Protein AF-A0A3B1AWD9-F1 (afdb_monomer_lite)

Foldseek 3Di:
DPAQEQEDEFQDQVVVSCVRSVHDCVVQWDDDPVQKIKGKDFPALQRFHKYWYDDPLQIDIDPQWGMKIFMDGNVCSSSHGHDMDIDGDLDSDPPDDPVSSVVSVVVVVVSNVVSPHDDDDDPVRQPDDDPVSVVPD

Structure (mmCIF, N/CA/C/O backbone):
data_AF-A0A3B1AWD9-F1
#
_entry.id   AF-A0A3B1AWD9-F1
#
loop_
_atom_site.group_PDB
_atom_site.id
_atom_site.type_symbol
_atom_site.la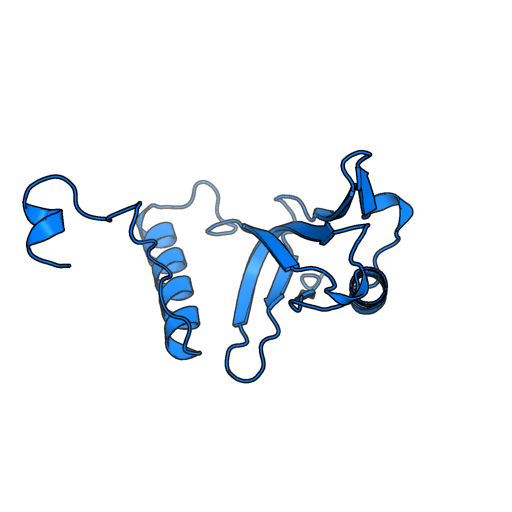bel_atom_id
_atom_site.label_alt_id
_atom_site.label_comp_id
_atom_site.label_asym_id
_atom_site.label_entity_id
_atom_site.label_seq_id
_atom_site.pdbx_PDB_ins_code
_atom_site.Cartn_x
_atom_site.Cartn_y
_atom_site.Cartn_z
_atom_site.occupancy
_atom_site.B_iso_or_equiv
_atom_site.auth_seq_id
_atom_site.auth_comp_id
_atom_site.auth_asym_id
_atom_site.auth_atom_id
_atom_site.pdbx_PDB_model_num
ATOM 1 N N . MET A 1 1 ? -10.277 20.226 0.167 1.00 36.41 1 MET A N 1
ATOM 2 C CA . MET A 1 1 ? -10.289 19.344 -1.021 1.00 36.41 1 MET A CA 1
ATOM 3 C C . MET A 1 1 ? -10.617 17.941 -0.540 1.00 36.41 1 MET A C 1
ATOM 5 O O . MET A 1 1 ? -10.106 17.594 0.521 1.00 36.41 1 MET A O 1
ATOM 9 N N . PRO A 1 2 ? -11.487 17.174 -1.220 1.00 44.41 2 PRO A N 1
ATOM 10 C CA . PRO A 1 2 ? -11.703 15.779 -0.848 1.00 44.41 2 PRO A CA 1
ATOM 11 C C . PRO A 1 2 ? -10.364 15.022 -0.926 1.00 44.41 2 PRO A C 1
ATOM 13 O O . PRO A 1 2 ? -9.549 15.349 -1.796 1.00 44.41 2 PRO A O 1
ATOM 16 N N . PRO A 1 3 ? -10.096 14.073 -0.014 1.00 57.62 3 PRO A N 1
ATOM 17 C CA . PRO A 1 3 ? -8.867 13.292 -0.054 1.00 57.62 3 PRO A CA 1
ATOM 18 C C . PRO A 1 3 ? -8.779 12.560 -1.396 1.00 57.62 3 PRO A C 1
ATOM 20 O O . PRO A 1 3 ? -9.743 11.931 -1.833 1.00 57.62 3 PRO A O 1
ATOM 23 N N . SER A 1 4 ? -7.635 12.664 -2.072 1.00 82.31 4 SER A N 1
ATOM 24 C CA . SER A 1 4 ? -7.384 11.899 -3.290 1.00 82.31 4 SER A CA 1
ATOM 25 C C . SER A 1 4 ? -7.322 10.416 -2.932 1.00 82.31 4 SER A C 1
ATOM 27 O O . SER A 1 4 ? -6.482 9.991 -2.135 1.00 82.31 4 SER A O 1
ATOM 29 N N . ILE A 1 5 ? -8.257 9.647 -3.492 1.00 92.81 5 ILE A N 1
ATOM 30 C CA . ILE A 1 5 ? -8.287 8.194 -3.357 1.00 92.81 5 ILE A CA 1
ATOM 31 C C . ILE A 1 5 ? -7.346 7.618 -4.409 1.00 92.81 5 ILE A C 1
ATOM 33 O O . ILE A 1 5 ? -7.571 7.791 -5.606 1.00 92.81 5 ILE A O 1
ATOM 37 N N . MET A 1 6 ? -6.311 6.920 -3.956 1.00 95.06 6 MET A N 1
ATOM 38 C CA . MET A 1 6 ? -5.435 6.127 -4.808 1.00 95.06 6 MET A CA 1
ATOM 39 C C . MET A 1 6 ? -5.885 4.673 -4.787 1.00 95.06 6 MET A C 1
ATOM 41 O O . MET A 1 6 ? -6.049 4.085 -3.722 1.00 95.06 6 MET A O 1
ATOM 45 N N . LYS A 1 7 ? -6.076 4.080 -5.961 1.00 96.81 7 LYS A N 1
ATOM 46 C CA . LYS A 1 7 ? -6.446 2.674 -6.108 1.00 96.81 7 LYS A CA 1
ATOM 47 C C . LYS A 1 7 ? -5.201 1.853 -6.396 1.00 96.81 7 LYS A C 1
ATOM 49 O O . LYS A 1 7 ? -4.458 2.174 -7.322 1.00 96.81 7 LYS A O 1
ATOM 54 N N . ILE A 1 8 ? -4.997 0.785 -5.634 1.00 97.06 8 ILE A N 1
ATOM 55 C CA . ILE A 1 8 ? -3.884 -0.146 -5.837 1.00 97.06 8 ILE A CA 1
ATOM 56 C C . ILE A 1 8 ? -4.386 -1.560 -6.071 1.00 97.06 8 ILE A C 1
ATOM 58 O O . ILE A 1 8 ? -5.468 -1.926 -5.618 1.00 97.06 8 ILE A O 1
ATOM 62 N N . LYS A 1 9 ? -3.617 -2.339 -6.827 1.00 96.94 9 LYS A N 1
ATOM 63 C CA . LYS A 1 9 ? -3.921 -3.728 -7.159 1.00 96.94 9 LYS A CA 1
ATOM 64 C C . LYS A 1 9 ? -2.617 -4.476 -7.403 1.00 96.94 9 LYS A C 1
ATOM 66 O O . LYS A 1 9 ? -1.798 -4.025 -8.196 1.00 96.94 9 LYS A O 1
ATOM 71 N N . LEU A 1 10 ? -2.430 -5.602 -6.721 1.00 95.88 10 LEU A N 1
ATOM 72 C CA . LEU A 1 10 ? -1.279 -6.470 -6.969 1.00 95.88 10 LEU A CA 1
ATOM 73 C C . LEU A 1 10 ? -1.373 -7.089 -8.366 1.00 95.88 10 LEU A C 1
ATOM 75 O O . LEU A 1 10 ? -2.461 -7.445 -8.822 1.00 95.88 10 LEU A O 1
ATOM 79 N N . GLY A 1 11 ? -0.231 -7.208 -9.033 1.00 96.62 11 GLY A N 1
ATOM 80 C CA . GLY A 1 11 ? -0.135 -7.727 -10.395 1.00 96.62 11 GLY A CA 1
ATOM 81 C C . GLY A 1 11 ? -0.562 -6.744 -11.487 1.00 96.62 11 GLY A C 1
ATOM 82 O O . GLY A 1 11 ? -0.549 -7.093 -12.664 1.00 96.62 11 GLY A O 1
ATOM 83 N N . GLU A 1 12 ? -0.949 -5.515 -11.134 1.00 96.62 12 GLU A N 1
ATOM 84 C CA . GLU A 1 12 ? -1.195 -4.462 -12.120 1.00 96.62 12 GLU A CA 1
ATOM 85 C C . GLU A 1 12 ? 0.146 -3.991 -12.713 1.00 96.62 12 GLU A C 1
ATOM 87 O O . GLU A 1 12 ? 1.054 -3.657 -11.945 1.00 96.62 12 GLU A O 1
ATOM 92 N N . PRO A 1 13 ? 0.297 -3.927 -14.051 1.00 96.12 13 PRO A N 1
ATOM 93 C CA . PRO A 1 13 ? 1.476 -3.333 -14.671 1.00 96.12 13 PRO A CA 1
ATOM 94 C C . PRO A 1 13 ? 1.663 -1.890 -14.209 1.00 96.12 13 PRO A C 1
ATOM 96 O O . PRO A 1 13 ? 0.705 -1.110 -14.195 1.00 96.12 13 PRO A O 1
ATOM 99 N N . GLY A 1 14 ? 2.892 -1.485 -13.896 1.00 94.62 14 GLY A N 1
ATOM 100 C CA . GLY A 1 14 ? 3.126 -0.166 -13.317 1.00 94.62 14 GLY A CA 1
ATOM 101 C C . GLY A 1 14 ? 2.683 1.009 -14.204 1.00 94.62 14 GLY A C 1
ATOM 102 O O . GLY A 1 14 ? 2.258 2.052 -13.710 1.00 94.62 14 GLY A O 1
ATOM 103 N N . THR A 1 15 ? 2.679 0.839 -15.528 1.00 93.56 15 THR A N 1
ATOM 104 C CA . THR A 1 15 ? 2.120 1.828 -16.470 1.00 93.56 15 THR A CA 1
ATOM 105 C C . THR A 1 15 ? 0.608 2.011 -16.316 1.00 93.56 15 THR A C 1
ATOM 107 O O . THR A 1 15 ? 0.123 3.142 -16.378 1.00 93.56 15 THR A O 1
ATOM 110 N N . GLN A 1 16 ? -0.135 0.927 -16.068 1.00 95.88 16 GLN A N 1
ATOM 111 C CA . GLN A 1 16 ? -1.575 0.977 -15.801 1.00 95.88 16 GLN A CA 1
ATOM 112 C C . GLN A 1 16 ? -1.853 1.592 -14.429 1.00 95.88 16 GLN A C 1
ATOM 114 O O . GLN A 1 16 ? -2.735 2.443 -14.321 1.00 95.88 16 GLN A O 1
ATOM 119 N N . PHE A 1 17 ? -1.042 1.257 -13.420 1.00 96.19 17 PHE A N 1
ATOM 120 C CA . PHE A 1 17 ? -1.114 1.874 -12.095 1.00 96.19 17 PHE A CA 1
ATOM 121 C C . PHE A 1 17 ? -0.994 3.406 -12.166 1.00 96.19 17 PHE A C 1
ATOM 123 O O . PHE A 1 17 ? -1.821 4.119 -11.587 1.00 96.19 17 PHE A O 1
ATOM 130 N N . LEU A 1 18 ? -0.009 3.924 -12.914 1.00 94.75 18 LEU A N 1
ATOM 131 C CA . LEU A 1 18 ? 0.164 5.367 -13.119 1.00 94.75 18 LEU A CA 1
ATOM 132 C C . LEU A 1 18 ? -1.048 5.989 -13.818 1.00 94.75 18 LEU A C 1
ATOM 134 O O . LEU A 1 18 ? -1.566 7.009 -13.366 1.00 94.75 18 LEU A O 1
ATOM 138 N N . GLN A 1 19 ? -1.524 5.361 -14.897 1.00 94.44 19 GLN A N 1
ATOM 139 C CA . GLN A 1 19 ? -2.671 5.846 -15.662 1.00 94.44 19 GLN A CA 1
ATOM 140 C C . GLN A 1 19 ? -3.938 5.907 -14.801 1.00 94.44 19 GLN A C 1
ATOM 142 O O . GLN A 1 19 ? -4.634 6.923 -14.800 1.00 94.44 19 GLN A O 1
ATOM 147 N N . ARG A 1 20 ? -4.220 4.838 -14.050 1.00 93.88 20 ARG A N 1
ATOM 148 C CA . ARG A 1 20 ? -5.403 4.704 -13.192 1.00 93.88 20 ARG A CA 1
ATOM 149 C C . ARG A 1 20 ? -5.443 5.750 -12.084 1.00 93.88 20 ARG A C 1
ATOM 151 O O . ARG A 1 20 ? -6.525 6.193 -11.710 1.00 93.88 20 ARG A O 1
ATOM 158 N N . ASN A 1 21 ? -4.277 6.139 -11.576 1.00 94.50 21 ASN A N 1
ATOM 159 C CA . ASN A 1 21 ? -4.144 7.102 -10.487 1.00 94.50 21 ASN A CA 1
ATOM 160 C C . ASN A 1 21 ? -3.753 8.509 -10.955 1.00 94.50 21 ASN A C 1
ATOM 162 O O . ASN A 1 21 ? -3.488 9.372 -10.121 1.00 94.50 21 ASN A O 1
ATOM 166 N N . HIS A 1 22 ? -3.742 8.751 -12.271 1.00 92.88 22 HIS A N 1
ATOM 167 C CA . HIS A 1 22 ? -3.383 10.035 -12.878 1.00 92.88 22 HIS A CA 1
ATOM 168 C C . HIS A 1 22 ? -2.012 10.568 -12.418 1.00 92.88 22 HIS A C 1
ATOM 170 O O . HIS A 1 22 ? -1.839 11.767 -12.200 1.00 92.88 22 HIS A O 1
ATOM 176 N N . LEU A 1 23 ? -1.036 9.669 -12.266 1.00 91.31 23 LEU A N 1
ATOM 177 C CA . LEU A 1 23 ? 0.326 9.992 -11.848 1.00 91.31 23 LEU A CA 1
ATOM 178 C C . LEU A 1 23 ? 1.244 10.148 -13.065 1.00 91.31 23 LEU A C 1
ATOM 180 O O . LEU A 1 23 ? 1.223 9.327 -13.982 1.00 91.31 23 LEU A O 1
ATOM 184 N N . ASP A 1 24 ? 2.099 11.173 -13.056 1.00 89.62 24 ASP A N 1
ATOM 185 C CA . ASP A 1 24 ? 3.160 11.309 -14.058 1.00 89.62 24 ASP A CA 1
ATOM 186 C C . ASP A 1 24 ? 4.371 10.448 -13.682 1.00 89.62 24 ASP A C 1
ATOM 188 O O . ASP A 1 24 ? 4.904 10.530 -12.573 1.00 89.62 24 ASP A O 1
ATOM 192 N N . SER A 1 25 ? 4.847 9.673 -14.650 1.00 86.06 25 SER A N 1
ATOM 193 C CA . SER A 1 25 ? 6.072 8.884 -14.571 1.00 86.06 25 SER A CA 1
ATOM 194 C C . SER A 1 25 ? 7.309 9.671 -14.114 1.00 86.06 25 SER A C 1
ATOM 196 O O . SER A 1 25 ? 8.125 9.123 -13.383 1.00 86.06 25 SER A O 1
ATOM 198 N N . ARG A 1 26 ? 7.463 10.950 -14.494 1.00 85.56 26 ARG A N 1
ATOM 199 C CA . ARG A 1 26 ? 8.687 11.725 -14.198 1.00 85.56 26 ARG A CA 1
ATOM 200 C C . ARG A 1 26 ? 8.904 12.003 -12.712 1.00 85.56 26 ARG A C 1
ATOM 202 O O . ARG A 1 26 ? 10.042 12.191 -12.301 1.00 85.56 26 ARG A O 1
ATOM 209 N N . GLY A 1 27 ? 7.823 12.081 -11.939 1.00 84.31 27 GLY A N 1
ATOM 210 C CA . GLY A 1 27 ? 7.867 12.406 -10.510 1.00 84.31 27 GLY A CA 1
ATOM 211 C C . GLY A 1 27 ? 7.536 11.238 -9.586 1.00 84.31 27 GLY A C 1
ATOM 212 O O . GLY A 1 27 ? 7.720 11.363 -8.381 1.00 84.31 27 GLY A O 1
ATOM 213 N N . ASN A 1 28 ? 7.035 10.133 -10.139 1.00 89.44 28 ASN A N 1
ATOM 214 C CA . ASN A 1 28 ? 6.477 9.022 -9.366 1.00 89.44 28 ASN A CA 1
ATOM 215 C C . ASN A 1 28 ? 7.114 7.675 -9.723 1.00 89.44 28 ASN A C 1
ATOM 217 O O . ASN A 1 28 ? 6.666 6.653 -9.218 1.00 89.44 28 ASN A O 1
ATOM 221 N N . VAL A 1 29 ? 8.118 7.647 -10.607 1.00 93.50 29 VAL A N 1
ATOM 222 C CA . VAL A 1 29 ? 8.844 6.421 -10.953 1.00 93.50 29 VAL A CA 1
ATOM 223 C C . VAL A 1 29 ? 10.328 6.610 -10.709 1.00 93.50 29 VAL A C 1
ATOM 225 O O . VAL A 1 29 ? 10.963 7.457 -11.335 1.00 93.50 29 VAL A O 1
ATOM 228 N N . ASP A 1 30 ? 10.878 5.764 -9.853 1.00 93.56 30 ASP A N 1
ATOM 229 C CA . ASP A 1 30 ? 12.311 5.614 -9.661 1.00 93.56 30 ASP A CA 1
ATOM 230 C C . ASP A 1 30 ? 12.758 4.265 -10.238 1.00 93.56 30 ASP A C 1
ATOM 232 O O . ASP A 1 30 ? 12.261 3.208 -9.851 1.00 93.56 30 ASP A O 1
ATOM 236 N N . ARG A 1 31 ? 13.666 4.302 -11.216 1.00 92.50 31 ARG A N 1
ATOM 237 C CA . ARG A 1 31 ? 14.194 3.105 -11.879 1.00 92.50 31 ARG A CA 1
ATOM 238 C C . ARG A 1 31 ? 15.593 2.837 -11.361 1.00 92.50 31 ARG A C 1
ATOM 240 O O . ARG A 1 31 ? 16.524 3.579 -11.673 1.00 92.50 31 ARG A O 1
ATOM 247 N N . GLN A 1 32 ? 15.744 1.754 -10.614 1.00 90.31 32 GLN A N 1
ATOM 248 C CA . GLN A 1 32 ? 17.019 1.387 -10.025 1.00 90.31 32 GLN A CA 1
ATOM 249 C C . GLN A 1 32 ? 17.838 0.486 -10.960 1.00 90.31 32 GLN A C 1
ATOM 251 O O . GLN A 1 32 ? 17.292 -0.456 -11.539 1.00 90.31 32 GLN A O 1
ATOM 256 N N . PRO A 1 33 ? 19.169 0.684 -11.046 1.00 84.62 33 PRO A N 1
ATOM 257 C CA . PRO A 1 33 ? 20.062 -0.175 -11.830 1.00 84.62 33 PRO A CA 1
ATOM 258 C C . PRO A 1 33 ? 20.026 -1.661 -11.440 1.00 84.62 33 PRO A C 1
ATOM 260 O O . PRO A 1 33 ? 20.414 -2.508 -12.234 1.00 84.62 33 PRO A O 1
ATOM 263 N N . ALA A 1 34 ? 19.548 -1.982 -10.235 1.00 87.69 34 ALA A N 1
ATOM 264 C CA . ALA A 1 34 ? 19.405 -3.346 -9.726 1.00 87.69 34 ALA A CA 1
ATOM 265 C C . ALA A 1 34 ? 18.192 -4.116 -10.298 1.00 87.69 34 ALA A C 1
ATOM 267 O O . ALA A 1 34 ? 17.827 -5.155 -9.755 1.00 87.69 34 ALA A O 1
ATOM 268 N N . GLY A 1 35 ? 17.545 -3.609 -11.354 1.00 92.50 35 GLY A N 1
ATOM 269 C CA . GLY A 1 35 ? 16.422 -4.288 -12.009 1.00 92.50 35 GLY A CA 1
ATOM 270 C C . GLY A 1 35 ? 15.079 -4.101 -11.298 1.00 92.50 35 GLY A C 1
ATOM 271 O O . GLY A 1 35 ? 14.203 -4.954 -11.414 1.00 92.50 35 GLY A O 1
ATOM 272 N N . LEU A 1 36 ? 14.896 -2.997 -10.567 1.00 95.25 36 LEU A N 1
ATOM 273 C CA . LEU A 1 36 ? 13.646 -2.677 -9.872 1.00 95.25 36 LEU A CA 1
ATOM 274 C C . LEU A 1 36 ? 13.089 -1.329 -10.333 1.00 95.25 36 LEU A C 1
ATOM 276 O O . LEU A 1 36 ? 13.834 -0.358 -10.475 1.00 95.25 36 LEU A O 1
ATOM 280 N N . ASN A 1 37 ? 11.771 -1.269 -10.506 1.00 95.75 37 ASN A N 1
ATOM 281 C CA . ASN A 1 37 ? 11.023 -0.028 -10.669 1.00 95.75 37 ASN A CA 1
ATOM 282 C C . ASN A 1 37 ? 10.221 0.234 -9.389 1.00 95.75 37 ASN A C 1
ATOM 284 O O . ASN A 1 37 ? 9.474 -0.633 -8.929 1.00 95.75 37 ASN A O 1
ATOM 288 N N . PHE A 1 38 ? 10.338 1.442 -8.849 1.00 96.69 38 PHE A N 1
ATOM 289 C CA . PHE A 1 38 ? 9.548 1.916 -7.721 1.00 96.69 38 PHE A CA 1
ATOM 290 C C . PHE A 1 38 ? 8.536 2.958 -8.178 1.00 96.69 38 PHE A C 1
ATOM 292 O O . PHE A 1 38 ? 8.891 3.929 -8.840 1.00 96.69 38 PHE A O 1
ATOM 299 N N . TYR A 1 39 ? 7.282 2.758 -7.793 1.00 96.56 39 TYR A N 1
ATOM 300 C CA . TYR A 1 39 ? 6.151 3.629 -8.081 1.00 96.56 39 TYR A CA 1
ATOM 301 C C . TYR A 1 39 ? 5.750 4.356 -6.801 1.00 96.56 39 TYR A C 1
ATOM 303 O O . TYR A 1 39 ? 5.060 3.791 -5.952 1.00 96.56 39 TYR A O 1
ATOM 311 N N . GLU A 1 40 ? 6.217 5.586 -6.631 1.00 95.44 40 GLU A N 1
ATOM 312 C CA . GLU A 1 40 ? 6.059 6.346 -5.393 1.00 95.44 40 GLU A CA 1
ATOM 313 C C . GLU A 1 40 ? 5.016 7.447 -5.525 1.00 95.44 40 GLU A C 1
ATOM 315 O O . GLU A 1 40 ? 4.964 8.140 -6.531 1.00 95.44 40 GLU A O 1
ATOM 320 N N . HIS A 1 41 ? 4.246 7.682 -4.465 1.00 95.19 41 HIS A N 1
ATOM 321 C CA . HIS A 1 41 ? 3.463 8.908 -4.326 1.00 95.19 41 HIS A CA 1
ATOM 322 C C . HIS A 1 41 ? 3.461 9.380 -2.874 1.00 95.19 41 HIS A C 1
ATOM 324 O O . HIS A 1 41 ? 3.397 8.574 -1.939 1.00 95.19 41 HIS A O 1
ATOM 330 N N . ARG A 1 42 ? 3.539 10.700 -2.669 1.00 94.19 42 ARG A N 1
ATOM 331 C CA . ARG A 1 42 ? 3.621 11.326 -1.340 1.00 94.19 42 ARG A CA 1
ATOM 332 C C . ARG A 1 42 ? 2.581 12.433 -1.199 1.00 94.19 42 ARG A C 1
ATOM 334 O O . ARG A 1 42 ? 2.622 13.428 -1.912 1.00 94.19 42 ARG A O 1
ATOM 341 N N . TRP A 1 43 ? 1.691 12.279 -0.222 1.00 92.62 43 TRP A N 1
ATOM 342 C CA . TRP A 1 43 ? 0.703 13.293 0.168 1.00 92.62 43 TRP A CA 1
ATOM 343 C C . TRP A 1 43 ? 1.225 14.244 1.255 1.00 92.62 43 TRP A C 1
ATOM 345 O O . TRP A 1 43 ? 0.805 15.396 1.344 1.00 92.62 43 TRP A O 1
ATOM 355 N N . GLY A 1 44 ? 2.151 13.767 2.093 1.00 88.19 44 GLY A N 1
ATOM 356 C CA . GLY A 1 44 ? 2.596 14.490 3.285 1.00 88.19 44 GLY A CA 1
ATOM 357 C C . GLY A 1 44 ? 1.595 14.401 4.443 1.00 88.19 44 GLY A C 1
ATOM 358 O O . GLY A 1 44 ? 0.576 13.721 4.369 1.00 88.19 44 GLY A O 1
ATOM 359 N N . THR A 1 45 ? 1.908 15.056 5.563 1.00 89.44 45 THR A N 1
ATOM 360 C CA . THR A 1 45 ? 1.144 14.894 6.815 1.00 89.44 45 THR A CA 1
ATOM 361 C C . THR A 1 45 ? -0.015 15.871 6.975 1.00 89.44 45 THR A C 1
ATOM 363 O O . THR A 1 45 ? -0.912 15.597 7.762 1.00 89.44 45 THR A O 1
ATOM 366 N N . ALA A 1 46 ? 0.014 17.011 6.277 1.00 88.69 46 ALA A N 1
ATOM 367 C CA . ALA A 1 46 ? -1.027 18.038 6.369 1.00 88.69 46 ALA A CA 1
ATOM 368 C C . ALA A 1 46 ? -2.298 17.659 5.593 1.00 88.69 46 ALA A C 1
ATOM 370 O O . ALA A 1 46 ? -3.402 17.984 6.019 1.00 88.69 46 ALA A O 1
ATOM 371 N N . TYR A 1 47 ? -2.137 16.947 4.475 1.00 89.62 47 TYR A N 1
ATOM 372 C CA . TYR A 1 47 ? -3.230 16.561 3.583 1.00 89.62 47 TYR A CA 1
ATOM 373 C C . TYR A 1 47 ? -3.107 15.085 3.200 1.00 89.62 47 TYR A C 1
ATOM 375 O O . TYR A 1 47 ? -2.850 14.781 2.036 1.00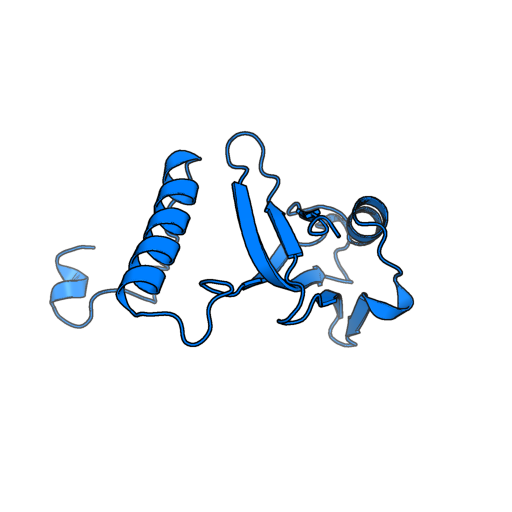 89.62 47 TYR A O 1
ATOM 383 N N . PRO A 1 48 ? -3.227 14.157 4.166 1.00 92.88 48 PRO A N 1
ATOM 384 C CA . PRO A 1 48 ? -3.026 12.749 3.881 1.00 92.88 48 PRO A CA 1
ATOM 385 C C . PRO A 1 48 ? -4.136 12.206 2.965 1.00 92.88 48 PRO A C 1
ATOM 387 O O . PRO A 1 48 ? -5.292 12.632 3.035 1.00 92.88 48 PRO A O 1
ATOM 390 N N . GLY A 1 49 ? -3.770 11.258 2.109 1.00 94.31 49 GLY A N 1
ATOM 391 C CA . GLY A 1 49 ? -4.660 10.609 1.156 1.00 94.31 49 GLY A CA 1
ATOM 392 C C . GLY A 1 49 ? -5.407 9.410 1.732 1.00 94.31 49 GLY A C 1
ATOM 393 O O . GLY A 1 49 ? -5.325 9.086 2.920 1.00 94.31 49 GLY A O 1
ATOM 394 N N . THR A 1 50 ? -6.140 8.737 0.850 1.00 95.69 50 THR A N 1
ATOM 395 C CA . THR A 1 50 ? -6.774 7.441 1.119 1.00 95.69 50 THR A CA 1
ATOM 396 C C . THR A 1 50 ? -6.302 6.447 0.070 1.00 95.69 50 THR A C 1
ATOM 398 O O . THR A 1 50 ? -6.221 6.789 -1.108 1.00 95.69 50 THR A O 1
ATOM 401 N N . VAL A 1 51 ? -5.984 5.224 0.484 1.00 97.00 51 VAL A N 1
ATOM 402 C CA . VAL A 1 51 ? -5.646 4.132 -0.433 1.00 97.00 51 VAL A CA 1
ATOM 403 C C . VAL A 1 51 ? -6.757 3.096 -0.407 1.00 97.00 51 VAL A C 1
ATOM 405 O O . VAL A 1 51 ? -7.096 2.583 0.655 1.00 97.00 51 VAL A O 1
ATOM 408 N N . TYR A 1 52 ? -7.294 2.773 -1.578 1.00 97.50 52 TYR A N 1
ATOM 409 C CA . TYR A 1 52 ? -8.203 1.655 -1.794 1.00 97.50 52 TYR A CA 1
ATOM 410 C C . TYR A 1 52 ? -7.411 0.464 -2.338 1.00 97.50 52 TYR A C 1
ATOM 412 O O . TYR A 1 52 ? -6.874 0.519 -3.449 1.00 97.50 52 TYR A O 1
ATOM 420 N N . VAL A 1 53 ? -7.332 -0.607 -1.553 1.00 97.38 53 VAL A N 1
ATOM 421 C CA . VAL A 1 53 ? -6.682 -1.863 -1.933 1.00 97.38 53 VAL A CA 1
ATOM 422 C C . VAL A 1 53 ? -7.709 -2.750 -2.622 1.00 97.38 53 VAL A C 1
ATOM 424 O O . VAL A 1 53 ? -8.629 -3.255 -1.983 1.00 97.38 53 VAL A O 1
ATOM 427 N N . GLU A 1 54 ? -7.564 -2.936 -3.932 1.00 97.12 54 GLU A N 1
ATOM 428 C CA . GLU A 1 54 ? -8.471 -3.749 -4.739 1.00 97.12 54 GLU A CA 1
ATOM 429 C C . GLU A 1 54 ? -8.036 -5.219 -4.731 1.00 97.12 54 GLU A C 1
ATOM 431 O O . GLU A 1 54 ? -6.991 -5.575 -5.275 1.00 97.12 54 GLU A O 1
ATOM 436 N N . ASN A 1 55 ? -8.871 -6.081 -4.147 1.00 95.88 55 ASN A N 1
ATOM 437 C CA . ASN A 1 55 ? -8.680 -7.531 -4.134 1.00 95.88 55 ASN A CA 1
ATOM 438 C C . ASN A 1 55 ? -10.027 -8.286 -4.133 1.00 95.88 55 ASN A C 1
ATOM 440 O O . ASN A 1 55 ? -10.293 -9.145 -3.292 1.00 95.88 55 ASN A O 1
ATOM 444 N N . GLY A 1 56 ? -10.935 -7.912 -5.042 1.00 95.69 56 GLY A N 1
ATOM 445 C CA . GLY A 1 56 ? -12.271 -8.514 -5.136 1.00 95.69 56 GLY A CA 1
ATOM 446 C C . GLY A 1 56 ? -13.074 -8.345 -3.840 1.00 95.69 56 GLY A C 1
ATOM 447 O O . GLY A 1 56 ? -13.171 -7.236 -3.314 1.00 95.69 56 GLY A O 1
ATOM 448 N N . ALA A 1 57 ? -13.615 -9.442 -3.303 1.00 96.44 57 ALA A N 1
ATOM 449 C CA . ALA A 1 57 ? -14.347 -9.444 -2.030 1.00 96.44 57 ALA A CA 1
ATOM 450 C C . ALA A 1 57 ? -13.469 -9.112 -0.805 1.00 96.44 57 ALA A C 1
ATOM 452 O O . ALA A 1 57 ? -14.001 -8.809 0.257 1.00 96.44 57 ALA A O 1
ATOM 453 N N . HIS A 1 58 ? -12.141 -9.139 -0.961 1.00 97.19 58 HIS A N 1
ATOM 454 C CA . HIS A 1 58 ? -11.163 -8.832 0.085 1.00 97.19 58 HIS A CA 1
ATOM 455 C C . HIS A 1 58 ? -10.640 -7.389 0.003 1.00 97.19 58 HIS A C 1
ATOM 457 O O . HIS A 1 58 ? -9.583 -7.079 0.551 1.00 97.19 58 HIS A O 1
ATOM 463 N N . SER A 1 59 ? -11.330 -6.510 -0.726 1.00 97.44 59 SER A N 1
ATOM 464 C CA . SER A 1 59 ? -10.920 -5.111 -0.873 1.00 97.44 59 SER A CA 1
ATOM 465 C C . SER A 1 59 ? -11.156 -4.314 0.412 1.00 97.44 59 SER A C 1
ATOM 467 O O . SER A 1 59 ? -12.101 -4.587 1.149 1.00 97.44 59 SER A O 1
ATOM 469 N N . PHE A 1 60 ? -10.318 -3.312 0.676 1.00 96.75 60 PHE A N 1
ATOM 470 C CA . PHE A 1 60 ? -10.441 -2.448 1.856 1.00 96.75 60 PHE A CA 1
ATOM 471 C C . PHE A 1 60 ? -9.795 -1.078 1.633 1.00 96.75 60 PHE A C 1
ATOM 473 O O . PHE A 1 60 ? -9.030 -0.877 0.691 1.00 96.75 60 PHE A O 1
ATOM 480 N N . GLU A 1 61 ? -10.087 -0.138 2.530 1.00 95.94 61 GLU A N 1
ATOM 481 C CA . GLU A 1 61 ? -9.520 1.210 2.514 1.00 95.94 61 GLU A CA 1
ATOM 482 C C . GLU A 1 61 ? -8.574 1.446 3.689 1.00 95.94 61 GLU A C 1
ATOM 484 O O . GLU A 1 61 ? -8.816 1.003 4.813 1.00 95.94 61 GLU A O 1
ATOM 489 N N . ILE A 1 62 ? -7.511 2.203 3.424 1.00 95.19 62 ILE A N 1
ATOM 490 C CA . ILE A 1 62 ? -6.600 2.746 4.427 1.00 95.19 62 ILE A CA 1
ATOM 491 C C . ILE A 1 62 ? -6.695 4.265 4.355 1.00 95.19 62 ILE A C 1
ATOM 493 O O . ILE A 1 62 ? -6.372 4.875 3.333 1.00 95.19 62 ILE A O 1
ATOM 497 N N . GLN A 1 63 ? -7.130 4.879 5.449 1.00 93.44 63 GLN A N 1
ATOM 498 C CA . GLN A 1 63 ? -7.203 6.330 5.570 1.00 93.44 63 GLN A CA 1
ATOM 499 C C . GLN A 1 63 ? -5.884 6.914 6.079 1.00 93.44 63 GLN A C 1
ATOM 501 O O . GLN A 1 63 ? -5.018 6.212 6.596 1.00 93.44 63 GLN A O 1
ATOM 506 N N . HIS A 1 64 ? -5.754 8.232 5.944 1.00 93.25 64 HIS A N 1
ATOM 507 C CA . HIS A 1 64 ? -4.625 9.009 6.453 1.00 93.25 64 HIS A CA 1
ATOM 508 C C . HIS A 1 64 ? -3.255 8.569 5.904 1.00 93.25 64 HIS A C 1
ATOM 510 O O . HIS A 1 64 ? -2.234 8.675 6.588 1.00 93.25 64 HIS A O 1
ATOM 516 N N . VAL A 1 65 ? -3.215 8.108 4.655 1.00 95.12 65 VAL A N 1
ATOM 517 C CA . VAL A 1 65 ? -1.986 7.670 3.989 1.00 95.12 65 VAL A CA 1
ATOM 518 C C . VAL A 1 65 ? -1.112 8.876 3.655 1.00 95.12 65 VAL A C 1
ATOM 520 O O . VAL A 1 65 ? -1.562 9.843 3.047 1.00 95.12 65 VAL A O 1
ATOM 523 N N . VAL A 1 66 ? 0.159 8.824 4.042 1.00 95.56 66 VAL A N 1
ATOM 524 C CA . VAL A 1 66 ? 1.134 9.896 3.783 1.00 95.56 66 VAL A CA 1
ATOM 525 C C . VAL A 1 66 ? 2.049 9.579 2.613 1.00 95.56 66 VAL A C 1
ATOM 527 O O . VAL A 1 66 ? 2.504 10.497 1.928 1.00 95.56 66 VAL A O 1
ATOM 530 N N . SER A 1 67 ? 2.310 8.295 2.370 1.00 95.94 67 SER A N 1
ATOM 531 C CA . SER A 1 67 ? 3.106 7.837 1.238 1.00 95.94 67 SER A CA 1
ATOM 532 C C . SER A 1 67 ? 2.797 6.391 0.885 1.00 95.94 67 SER A C 1
ATOM 534 O O . SER A 1 67 ? 2.445 5.592 1.757 1.00 95.94 67 SER A O 1
ATOM 536 N N . ILE A 1 68 ? 3.037 6.055 -0.373 1.00 97.12 68 ILE A N 1
ATOM 537 C CA . ILE A 1 68 ? 2.994 4.695 -0.892 1.00 97.12 68 ILE A CA 1
ATOM 538 C C . ILE A 1 68 ? 4.164 4.465 -1.844 1.00 97.12 68 ILE A C 1
ATOM 540 O O . ILE A 1 68 ? 4.566 5.388 -2.552 1.00 97.12 68 ILE A O 1
ATOM 544 N N . THR A 1 69 ? 4.670 3.236 -1.855 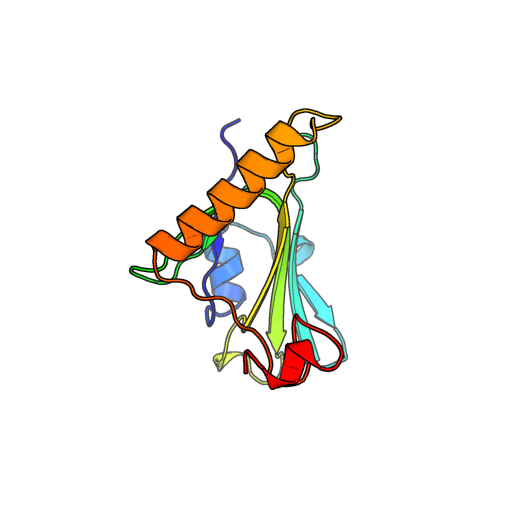1.00 97.62 69 THR A N 1
ATOM 545 C CA . THR A 1 69 ? 5.666 2.753 -2.812 1.00 97.62 69 THR A CA 1
ATOM 546 C C . THR A 1 69 ? 5.212 1.397 -3.337 1.00 97.62 69 THR A C 1
ATOM 548 O O . THR A 1 69 ? 5.065 0.463 -2.552 1.00 97.62 69 THR A O 1
ATOM 551 N N . GLY A 1 70 ? 4.970 1.293 -4.641 1.00 97.56 70 GLY A N 1
ATOM 552 C CA . GLY A 1 70 ? 4.798 0.024 -5.346 1.00 97.56 70 GLY A CA 1
ATOM 553 C C . GLY A 1 70 ? 6.128 -0.461 -5.919 1.00 97.56 70 GLY A C 1
ATOM 554 O O . GLY A 1 70 ? 6.890 0.353 -6.432 1.00 97.56 70 GLY A O 1
ATOM 555 N N . THR A 1 71 ? 6.406 -1.760 -5.855 1.00 97.62 71 THR A N 1
ATOM 556 C CA . THR A 1 71 ? 7.634 -2.358 -6.402 1.00 97.62 71 THR A CA 1
ATOM 557 C C . THR A 1 71 ? 7.320 -3.322 -7.540 1.00 97.62 71 THR A C 1
ATOM 559 O O . THR A 1 71 ? 6.504 -4.231 -7.392 1.00 97.62 71 THR A O 1
ATOM 562 N N . GLU A 1 72 ? 8.001 -3.145 -8.667 1.00 96.62 72 GLU A N 1
ATOM 563 C CA . GLU A 1 72 ? 7.921 -4.001 -9.852 1.00 96.62 72 GLU A CA 1
ATOM 564 C C . GLU A 1 72 ? 9.330 -4.472 -10.237 1.00 96.62 72 GLU A C 1
ATOM 566 O O . GLU A 1 72 ? 10.308 -3.729 -10.122 1.00 96.62 72 GLU A O 1
ATOM 571 N N . ASN A 1 73 ? 9.445 -5.718 -10.699 1.00 95.56 73 ASN A N 1
ATOM 572 C CA . ASN A 1 73 ? 10.699 -6.247 -11.224 1.00 95.56 73 ASN A CA 1
ATOM 5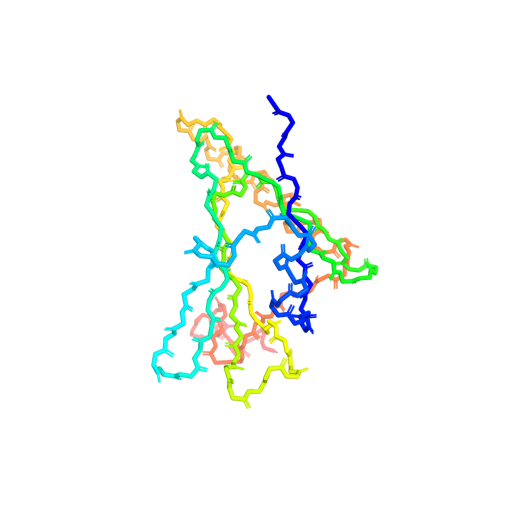73 C C . ASN A 1 73 ? 10.842 -5.833 -12.696 1.00 95.56 73 ASN A C 1
ATOM 575 O O . ASN A 1 73 ? 10.042 -6.246 -13.536 1.00 95.56 73 ASN A O 1
ATOM 579 N N . ALA A 1 74 ? 11.873 -5.050 -13.012 1.00 94.06 74 ALA A N 1
ATOM 580 C CA . ALA A 1 74 ? 12.096 -4.506 -14.349 1.00 94.06 74 ALA A CA 1
ATOM 581 C C . ALA A 1 74 ? 12.409 -5.584 -15.404 1.00 94.06 74 ALA A C 1
ATOM 583 O O . ALA A 1 74 ? 12.210 -5.347 -16.593 1.00 94.06 74 ALA A O 1
ATOM 584 N N . GLU A 1 75 ? 12.867 -6.765 -14.983 1.00 93.56 75 GLU A N 1
ATOM 585 C CA . GLU A 1 75 ? 13.122 -7.916 -15.859 1.00 93.56 75 GLU A CA 1
ATOM 586 C C . GLU A 1 75 ? 11.882 -8.801 -16.060 1.00 93.56 75 GLU A C 1
ATOM 588 O O . GLU A 1 75 ? 11.901 -9.689 -16.909 1.00 93.56 75 GLU A O 1
ATOM 593 N N . LYS A 1 76 ? 10.816 -8.584 -15.276 1.00 94.00 76 LYS A N 1
ATOM 594 C CA . LYS A 1 76 ? 9.585 -9.390 -15.289 1.00 94.00 76 LYS A CA 1
ATOM 595 C C . LYS A 1 76 ? 8.332 -8.518 -15.192 1.00 94.00 76 LYS A C 1
ATOM 597 O O . LYS A 1 76 ? 7.509 -8.687 -14.286 1.00 94.00 76 LYS A O 1
ATOM 602 N N . LEU A 1 77 ? 8.213 -7.559 -16.109 1.00 93.88 77 LEU A N 1
ATOM 603 C CA . LEU A 1 77 ? 7.123 -6.575 -16.145 1.00 93.88 77 LEU A CA 1
ATOM 604 C C . LEU A 1 77 ? 5.734 -7.222 -16.266 1.00 93.88 77 LEU A C 1
ATOM 606 O O . LEU A 1 77 ? 4.740 -6.642 -15.840 1.00 93.88 77 LEU A O 1
ATOM 610 N N . GLU A 1 78 ? 5.651 -8.435 -16.814 1.00 94.62 78 GLU A N 1
ATOM 611 C CA . GLU A 1 78 ? 4.419 -9.216 -16.920 1.00 94.62 78 GLU A CA 1
ATOM 612 C C . GLU A 1 78 ? 3.813 -9.596 -15.563 1.00 94.62 78 GLU A C 1
ATOM 614 O O . GLU A 1 78 ? 2.609 -9.831 -15.483 1.00 94.62 78 GLU A O 1
ATOM 619 N N . ASN A 1 79 ? 4.618 -9.618 -14.495 1.00 95.31 79 ASN A N 1
ATOM 620 C CA . ASN A 1 79 ? 4.132 -9.859 -13.137 1.00 95.31 79 ASN A CA 1
ATOM 621 C C . ASN A 1 79 ? 3.537 -8.601 -12.490 1.00 95.31 79 ASN A C 1
ATOM 623 O O . ASN A 1 79 ? 2.908 -8.715 -11.440 1.00 95.31 79 ASN A O 1
ATOM 627 N N . GLY A 1 80 ? 3.746 -7.423 -13.088 1.00 97.19 80 GLY A N 1
ATOM 628 C CA . GLY A 1 80 ? 3.321 -6.132 -12.557 1.00 97.19 80 GLY A CA 1
ATOM 629 C C . GLY A 1 80 ? 3.915 -5.793 -11.187 1.00 97.19 80 GLY A C 1
ATOM 630 O O . GLY A 1 80 ? 4.914 -6.366 -10.737 1.00 97.19 80 GLY A O 1
ATOM 631 N N . ILE A 1 81 ? 3.282 -4.836 -10.508 1.00 97.75 81 ILE A N 1
ATOM 632 C CA . ILE A 1 81 ? 3.649 -4.448 -9.145 1.00 97.75 81 ILE A CA 1
ATOM 633 C C . ILE A 1 81 ? 3.297 -5.592 -8.187 1.00 97.75 81 ILE A C 1
ATOM 635 O O . ILE A 1 81 ? 2.125 -5.942 -8.020 1.00 97.75 81 ILE A O 1
ATOM 639 N N . TYR A 1 82 ? 4.311 -6.161 -7.540 1.00 95.50 82 TYR A N 1
ATOM 640 C CA . TYR A 1 82 ? 4.168 -7.338 -6.677 1.00 95.50 82 TYR A CA 1
ATOM 641 C C . TYR A 1 82 ? 4.195 -7.008 -5.180 1.00 95.50 82 TYR A C 1
ATOM 643 O O . TYR A 1 82 ? 3.830 -7.854 -4.366 1.00 95.50 82 TYR A O 1
ATOM 651 N N . ASP A 1 83 ? 4.618 -5.800 -4.811 1.00 96.12 83 ASP A N 1
ATOM 652 C CA . ASP A 1 83 ? 4.656 -5.333 -3.427 1.00 96.12 83 ASP A CA 1
ATOM 653 C C . ASP A 1 83 ? 4.181 -3.882 -3.331 1.00 96.12 83 ASP A C 1
ATOM 655 O O . ASP A 1 83 ? 4.467 -3.069 -4.213 1.00 96.12 83 ASP A O 1
ATOM 659 N N . PHE A 1 84 ? 3.478 -3.565 -2.244 1.00 97.62 84 PHE A N 1
ATOM 660 C CA . PHE A 1 84 ? 3.116 -2.200 -1.882 1.00 97.62 84 PHE A CA 1
ATOM 661 C C . PHE A 1 84 ? 3.471 -1.929 -0.421 1.00 97.62 84 PHE A C 1
ATOM 663 O O . PHE A 1 84 ? 2.906 -2.523 0.497 1.00 97.62 84 PHE A O 1
ATOM 670 N N . SER A 1 85 ? 4.324 -0.932 -0.202 1.00 96.94 85 SER A N 1
ATOM 671 C CA . SER A 1 85 ? 4.586 -0.362 1.115 1.00 96.94 85 SER A CA 1
ATOM 672 C C . SER A 1 85 ? 3.730 0.885 1.320 1.00 96.94 85 SER A C 1
ATOM 674 O O . SER A 1 85 ? 3.826 1.844 0.555 1.00 96.94 85 SER A O 1
ATOM 676 N N . ILE A 1 86 ? 2.892 0.892 2.359 1.00 96.75 86 ILE A N 1
ATOM 677 C CA . ILE A 1 86 ? 1.968 1.993 2.666 1.00 96.75 86 ILE A CA 1
ATOM 678 C C . ILE A 1 86 ? 2.322 2.564 4.036 1.00 96.75 86 ILE A C 1
ATOM 680 O O . ILE A 1 86 ? 2.401 1.832 5.023 1.00 96.75 86 ILE A O 1
ATOM 684 N N . ARG A 1 87 ? 2.501 3.885 4.120 1.00 95.88 87 ARG A N 1
ATOM 685 C CA . ARG A 1 87 ? 2.655 4.594 5.398 1.00 95.88 87 ARG A CA 1
ATOM 686 C C . ARG A 1 87 ? 1.428 5.452 5.640 1.00 95.88 87 ARG A C 1
ATOM 688 O O . ARG A 1 87 ? 1.089 6.288 4.805 1.00 95.88 87 ARG A O 1
ATOM 695 N N . ALA A 1 88 ? 0.807 5.287 6.800 1.00 94.06 88 ALA A N 1
ATOM 696 C CA . ALA A 1 88 ? -0.364 6.045 7.211 1.00 94.06 88 ALA A CA 1
ATOM 697 C C . ALA A 1 88 ? -0.189 6.622 8.616 1.00 94.06 88 ALA A C 1
ATOM 699 O O . ALA A 1 88 ? 0.588 6.112 9.426 1.00 94.06 88 ALA A O 1
ATOM 700 N N . LEU A 1 89 ? -0.910 7.704 8.894 1.00 92.06 89 LEU A N 1
ATOM 701 C CA . LEU A 1 89 ? -1.069 8.221 10.245 1.00 92.06 89 LEU A CA 1
ATOM 702 C C . LEU A 1 89 ? -2.145 7.424 10.968 1.00 92.06 89 LEU A C 1
ATOM 704 O O . LEU A 1 89 ? -3.136 7.021 10.371 1.00 92.06 89 LEU A O 1
ATOM 708 N N . ILE A 1 90 ? -1.968 7.260 12.274 1.00 90.19 90 ILE A N 1
ATOM 709 C CA . ILE A 1 90 ? -2.984 6.651 13.132 1.00 90.19 90 ILE A CA 1
ATOM 710 C C . ILE A 1 90 ? -4.230 7.546 13.206 1.00 90.19 90 ILE A C 1
ATOM 712 O O . ILE A 1 90 ? -5.349 7.056 13.106 1.00 90.19 90 ILE A O 1
ATOM 716 N N . SER A 1 91 ? -4.033 8.859 13.335 1.00 82.94 91 SER A N 1
ATOM 717 C CA . SER A 1 91 ? -5.087 9.862 13.207 1.00 82.94 91 SER A CA 1
ATOM 718 C C . SER A 1 91 ? -4.520 11.200 12.723 1.00 82.94 91 SER A C 1
ATOM 720 O O . SER A 1 91 ? -3.300 11.391 12.643 1.00 82.94 91 SER A O 1
ATOM 722 N N . GLN A 1 92 ? -5.405 12.135 12.366 1.00 79.56 92 GLN A N 1
ATOM 723 C CA . GLN A 1 92 ? -5.006 13.509 12.036 1.00 79.56 92 GLN A CA 1
ATOM 724 C C . GLN A 1 92 ? -4.680 14.350 13.281 1.00 79.56 92 GLN A C 1
ATOM 726 O O . GLN A 1 92 ? -3.949 15.336 13.169 1.00 79.56 92 GLN A O 1
ATOM 731 N N . ASN A 1 93 ? -5.157 13.950 14.465 1.00 78.19 93 ASN A N 1
ATOM 732 C CA . ASN A 1 93 ? -4.862 14.632 15.721 1.00 78.19 93 ASN A CA 1
ATOM 733 C C . ASN A 1 93 ? -3.423 14.346 16.153 1.00 78.19 93 ASN A C 1
ATOM 735 O O . ASN A 1 93 ? -3.008 13.189 16.259 1.00 78.19 93 ASN A O 1
ATOM 739 N N . ARG A 1 94 ? -2.651 15.403 16.426 1.00 76.88 94 ARG A N 1
ATOM 740 C CA . ARG A 1 94 ? -1.276 15.285 16.922 1.00 76.88 94 ARG A CA 1
ATOM 741 C C . ARG A 1 94 ? -1.060 16.135 18.179 1.00 76.88 94 ARG A C 1
ATOM 743 O O . ARG A 1 94 ? -1.329 17.333 18.118 1.00 76.88 94 ARG A O 1
ATOM 750 N N . PRO A 1 95 ? -0.510 15.561 19.268 1.00 83.62 95 PRO A N 1
ATOM 751 C CA . PRO A 1 95 ? -0.191 14.138 19.458 1.00 83.62 95 PRO A CA 1
ATOM 752 C C . PRO A 1 95 ? -1.459 13.272 19.546 1.00 83.62 95 PRO A C 1
ATOM 754 O O . PRO A 1 95 ? -2.474 13.715 20.073 1.00 83.62 95 PRO A O 1
ATOM 757 N N . THR A 1 96 ? -1.399 12.038 19.038 1.00 85.75 96 THR A N 1
ATOM 758 C CA . THR A 1 96 ? -2.515 11.086 19.138 1.00 85.75 96 THR A CA 1
ATOM 759 C C . THR A 1 96 ? -2.540 10.470 20.543 1.00 85.75 96 THR A C 1
ATOM 761 O O . THR A 1 96 ? -1.540 9.866 20.946 1.00 85.75 96 THR A O 1
ATOM 764 N N . PRO A 1 97 ? -3.645 10.578 21.302 1.00 91.25 97 PRO A N 1
ATOM 765 C CA . PRO A 1 97 ? -3.798 9.881 22.575 1.00 91.25 97 PRO A CA 1
ATOM 766 C C . PRO A 1 97 ? -3.654 8.362 22.413 1.00 91.25 97 PRO A C 1
ATOM 768 O O . PRO A 1 97 ? -4.095 7.792 21.416 1.00 91.25 97 PRO A O 1
ATOM 771 N N . HIS A 1 98 ? -3.090 7.679 23.413 1.00 91.88 98 HIS A N 1
ATOM 772 C CA . HIS A 1 98 ? -2.864 6.228 23.342 1.00 91.88 98 HIS A CA 1
ATOM 773 C C . HIS A 1 98 ? -4.142 5.421 23.084 1.00 91.88 98 HIS A C 1
ATOM 775 O O . HIS A 1 98 ? -4.107 4.453 22.325 1.00 91.88 98 HIS A O 1
ATOM 781 N N . ASP A 1 99 ? -5.267 5.813 23.687 1.00 92.00 99 ASP A N 1
ATOM 782 C CA . ASP A 1 99 ? -6.528 5.094 23.499 1.00 92.00 99 ASP A CA 1
ATOM 783 C C . ASP A 1 99 ? -7.116 5.306 22.097 1.00 92.00 99 ASP A C 1
ATOM 785 O O . ASP A 1 99 ? -7.553 4.348 21.462 1.00 92.00 99 ASP A O 1
ATOM 789 N N . GLU A 1 100 ? -7.019 6.528 21.563 1.00 90.81 100 GLU A N 1
ATOM 790 C CA . GLU A 1 100 ? -7.376 6.826 20.170 1.00 90.81 100 GLU A CA 1
ATOM 791 C C . GLU A 1 100 ? -6.521 5.988 19.211 1.00 90.81 100 GLU A C 1
ATOM 793 O O . GLU A 1 100 ? -7.042 5.368 18.283 1.00 90.81 100 GLU A O 1
ATOM 798 N N . ALA A 1 101 ? -5.219 5.874 19.494 1.00 91.56 101 ALA A N 1
ATOM 799 C CA . ALA A 1 101 ? -4.319 5.059 18.695 1.00 91.56 101 ALA A CA 1
ATOM 800 C C . ALA A 1 101 ? -4.663 3.567 18.733 1.00 91.56 101 ALA A C 1
ATOM 802 O O . ALA A 1 101 ? -4.670 2.899 17.695 1.00 91.56 101 ALA A O 1
ATOM 803 N N . ARG A 1 102 ? -4.996 3.050 19.919 1.00 94.00 102 ARG A N 1
ATOM 804 C CA . ARG A 1 102 ? -5.456 1.673 20.106 1.00 94.00 102 ARG A CA 1
ATOM 805 C C . ARG A 1 102 ? -6.737 1.411 19.315 1.00 94.00 102 ARG A C 1
ATOM 807 O O . ARG A 1 102 ? -6.808 0.410 18.608 1.00 94.00 102 ARG A O 1
ATOM 814 N N . ILE A 1 103 ? -7.732 2.293 19.413 1.00 93.94 103 ILE A N 1
ATOM 815 C CA . ILE A 1 103 ? -9.015 2.147 18.712 1.00 93.94 103 ILE A CA 1
ATOM 816 C C . ILE A 1 103 ? -8.812 2.162 17.196 1.00 93.94 103 ILE A C 1
ATOM 818 O O . ILE A 1 103 ? -9.327 1.275 16.515 1.00 93.94 103 ILE A O 1
ATOM 822 N N . ALA A 1 104 ? -8.030 3.108 16.669 1.00 91.81 104 ALA A N 1
ATOM 823 C CA . ALA A 1 104 ? -7.754 3.205 15.237 1.00 91.81 104 ALA A CA 1
ATOM 824 C C . ALA A 1 104 ? -7.056 1.940 14.707 1.00 91.81 104 ALA A C 1
ATOM 826 O O . ALA A 1 104 ? -7.474 1.363 13.702 1.00 91.81 104 ALA A O 1
ATOM 827 N N . PHE A 1 105 ? -6.042 1.453 15.428 1.00 92.00 105 PHE A N 1
ATOM 828 C CA . PHE A 1 105 ? -5.320 0.240 15.054 1.00 92.00 105 PHE A CA 1
ATOM 829 C C . PHE A 1 105 ? -6.210 -1.011 15.084 1.00 92.00 105 PHE A C 1
ATOM 831 O O . PHE A 1 105 ? -6.221 -1.786 14.128 1.00 92.00 105 PHE A O 1
ATOM 838 N N . ILE A 1 106 ? -6.995 -1.204 16.150 1.00 94.56 106 ILE A N 1
ATOM 839 C CA . ILE A 1 106 ? -7.903 -2.355 16.261 1.00 94.56 106 ILE A CA 1
ATOM 840 C C . ILE A 1 106 ? -8.993 -2.304 15.189 1.00 94.56 106 ILE A C 1
ATOM 842 O O . ILE A 1 106 ? -9.297 -3.336 14.597 1.00 94.56 106 ILE A O 1
ATOM 846 N N . THR A 1 107 ? -9.527 -1.119 14.891 1.00 94.25 107 THR A N 1
ATOM 847 C CA . THR A 1 107 ? -10.508 -0.935 13.812 1.00 94.25 107 THR A CA 1
ATOM 848 C C . THR A 1 107 ? -9.933 -1.372 12.467 1.00 94.25 107 THR A C 1
ATOM 850 O O . THR A 1 107 ? -10.581 -2.129 11.752 1.00 94.25 107 THR A O 1
ATOM 853 N N . LEU A 1 108 ? -8.693 -0.984 12.144 1.00 93.12 108 LEU A N 1
ATOM 854 C CA . LEU A 1 108 ? -8.029 -1.426 10.913 1.00 93.12 108 LEU A CA 1
ATOM 855 C C . LEU A 1 108 ? -7.915 -2.957 10.847 1.00 93.12 108 LEU A C 1
ATOM 857 O O . LEU A 1 108 ? -8.266 -3.558 9.833 1.00 93.12 108 LEU A O 1
ATOM 861 N N . LEU A 1 109 ? -7.465 -3.599 11.930 1.00 93.56 109 LEU A N 1
ATOM 862 C CA . LEU A 1 109 ? -7.361 -5.060 11.983 1.00 93.56 109 LEU A CA 1
ATOM 863 C C . LEU A 1 109 ? -8.725 -5.748 11.831 1.00 93.56 109 LEU A C 1
ATOM 865 O O . LEU A 1 109 ? -8.818 -6.776 11.162 1.00 93.56 109 LEU A O 1
ATOM 869 N N . GLN A 1 110 ? -9.778 -5.188 12.429 1.00 95.62 110 GLN A N 1
ATOM 870 C CA . GLN A 1 110 ? -11.140 -5.703 12.298 1.00 95.62 110 GLN A CA 1
ATOM 871 C C . GLN A 1 110 ? -11.655 -5.573 10.866 1.00 95.62 110 GLN A C 1
ATOM 873 O O . GLN A 1 110 ? -12.193 -6.547 10.349 1.00 95.62 110 GLN A O 1
ATOM 878 N N . THR A 1 111 ? -11.442 -4.433 10.204 1.00 95.06 111 THR A N 1
ATOM 879 C CA . THR A 1 111 ? -11.799 -4.239 8.790 1.00 95.06 111 THR A CA 1
ATOM 880 C C . THR A 1 111 ? -11.126 -5.287 7.907 1.00 95.06 111 THR A C 1
ATOM 882 O O . THR A 1 111 ? -11.789 -5.943 7.106 1.00 95.06 111 THR A O 1
ATOM 885 N N . LEU A 1 112 ? -9.821 -5.506 8.097 1.00 95.62 112 LEU A N 1
ATOM 886 C CA . LEU A 1 112 ? -9.068 -6.531 7.372 1.00 95.62 112 LEU A CA 1
ATOM 887 C C . LEU A 1 112 ? -9.648 -7.933 7.609 1.00 95.62 112 LEU A C 1
ATOM 889 O O . LEU A 1 112 ? -9.900 -8.669 6.654 1.00 95.62 112 LEU A O 1
ATOM 893 N N . ALA A 1 113 ? -9.904 -8.293 8.867 1.00 96.06 113 ALA A N 1
ATOM 894 C CA . ALA A 1 113 ? -10.458 -9.597 9.223 1.00 96.06 113 ALA A CA 1
ATOM 895 C C . ALA A 1 113 ? -11.876 -9.812 8.666 1.00 96.06 113 ALA A C 1
ATOM 897 O O . ALA A 1 113 ? -12.187 -10.903 8.188 1.00 96.06 113 ALA A O 1
ATOM 898 N N . GLN A 1 114 ? -12.726 -8.781 8.688 1.00 97.00 114 GLN A N 1
ATOM 899 C CA . GLN A 1 114 ? -14.097 -8.831 8.168 1.00 97.00 114 GLN A CA 1
ATOM 900 C C . GLN A 1 114 ? -14.137 -9.101 6.667 1.00 97.00 114 GLN A C 1
ATOM 902 O O . GLN A 1 114 ? -14.978 -9.873 6.211 1.00 97.00 114 GLN A O 1
ATOM 907 N N . VAL A 1 115 ? -13.203 -8.524 5.908 1.00 97.38 115 VAL A N 1
ATOM 908 C CA . VAL A 1 115 ? -13.070 -8.807 4.474 1.00 97.38 115 VAL A CA 1
ATOM 909 C C . VAL A 1 115 ? -12.175 -10.021 4.203 1.00 97.38 115 VAL A C 1
ATOM 911 O O . VAL A 1 115 ? -11.783 -10.254 3.071 1.00 97.38 115 VAL A O 1
ATOM 914 N N . GLY A 1 116 ? -11.866 -10.843 5.212 1.00 96.62 116 GLY A N 1
ATOM 915 C CA . GLY A 1 116 ? -11.258 -12.168 5.047 1.00 96.62 116 GLY A CA 1
ATOM 916 C C . GLY A 1 116 ? -9.728 -12.219 5.040 1.00 96.62 116 GLY A C 1
ATOM 917 O O . GLY A 1 116 ? -9.172 -13.295 4.802 1.00 96.62 116 GLY A O 1
ATOM 918 N N . TRP A 1 117 ? -9.032 -11.114 5.326 1.00 95.62 117 TRP A N 1
ATOM 919 C CA . TRP A 1 117 ? -7.581 -11.154 5.513 1.00 95.62 117 TRP A CA 1
ATOM 920 C C . TRP A 1 117 ? -7.214 -11.915 6.780 1.00 95.62 117 TRP A C 1
ATOM 922 O O . TRP A 1 117 ? -7.884 -11.837 7.811 1.00 95.62 117 TRP A O 1
ATOM 932 N N . LYS A 1 118 ? -6.098 -12.638 6.704 1.00 90.62 118 LYS A N 1
ATOM 933 C CA . LYS A 1 118 ? -5.540 -13.399 7.819 1.00 90.62 118 LYS A CA 1
ATOM 934 C C . LYS A 1 118 ? -4.120 -12.923 8.100 1.00 90.62 118 LYS A C 1
ATOM 936 O O . LYS A 1 118 ? -3.413 -12.557 7.160 1.00 90.62 118 LYS A O 1
ATOM 941 N N . PRO A 1 119 ? -3.673 -12.944 9.364 1.00 84.25 119 PRO A N 1
ATOM 942 C CA . PRO A 1 119 ? -2.282 -12.665 9.674 1.00 84.25 119 PRO A CA 1
ATOM 943 C C . PRO A 1 119 ? -1.362 -13.660 8.961 1.00 84.25 119 PRO A C 1
ATOM 945 O O . PRO A 1 119 ? -1.512 -14.868 9.129 1.00 84.25 119 PRO A O 1
ATOM 948 N N . ALA A 1 120 ? -0.388 -13.152 8.210 1.00 82.44 120 ALA A N 1
ATOM 949 C CA . ALA A 1 120 ? 0.754 -13.942 7.774 1.00 82.44 120 ALA A CA 1
ATOM 950 C C . ALA A 1 120 ? 1.779 -13.948 8.916 1.00 82.44 120 ALA A C 1
ATOM 952 O O . ALA A 1 120 ? 2.336 -12.907 9.264 1.00 82.44 120 ALA A O 1
ATOM 953 N N . ILE A 1 121 ? 1.969 -15.102 9.553 1.00 77.38 121 ILE A N 1
ATOM 954 C CA . ILE A 1 121 ? 2.984 -15.303 10.590 1.00 77.38 121 ILE A CA 1
ATOM 955 C C . ILE A 1 121 ? 3.999 -16.264 9.983 1.00 77.38 121 ILE A C 1
ATOM 957 O O . ILE A 1 121 ? 3.658 -17.431 9.785 1.00 77.38 121 ILE A O 1
ATOM 961 N N . PRO A 1 122 ? 5.191 -15.788 9.601 1.00 71.56 122 PRO A N 1
ATOM 962 C CA . PRO A 1 122 ? 6.172 -16.664 9.000 1.00 71.56 122 PRO A CA 1
ATOM 963 C C . PRO A 1 122 ? 6.741 -17.596 10.075 1.00 71.56 122 PRO A C 1
ATOM 965 O O . PRO A 1 122 ? 6.852 -17.234 11.250 1.00 71.56 122 PRO A O 1
ATOM 968 N N . TYR A 1 123 ? 7.057 -18.825 9.666 1.00 67.75 123 TYR A N 1
ATOM 969 C CA . TYR A 1 123 ? 7.450 -19.895 10.583 1.00 67.75 123 TYR A CA 1
ATOM 970 C C . TYR A 1 123 ? 8.724 -19.560 11.381 1.00 67.75 123 TYR A C 1
ATOM 972 O O . TYR A 1 123 ? 8.884 -19.991 12.524 1.00 67.75 123 TYR A O 1
ATOM 980 N N . ASP A 1 124 ? 9.612 -18.770 10.785 1.00 73.88 124 ASP A N 1
ATOM 981 C CA . ASP A 1 124 ? 10.899 -18.332 11.324 1.00 73.88 124 ASP A CA 1
ATOM 982 C C . ASP A 1 124 ? 10.816 -17.075 12.210 1.00 73.88 124 ASP A C 1
ATOM 984 O O . ASP A 1 124 ? 11.807 -16.723 12.851 1.00 73.88 124 ASP A O 1
ATOM 988 N N . ALA A 1 125 ? 9.645 -16.434 12.318 1.00 70.50 125 ALA A N 1
ATOM 989 C CA . ALA A 1 125 ? 9.407 -15.310 13.227 1.00 70.50 125 ALA A CA 1
ATOM 990 C C . ALA A 1 125 ? 8.253 -15.608 14.205 1.00 70.50 125 ALA A C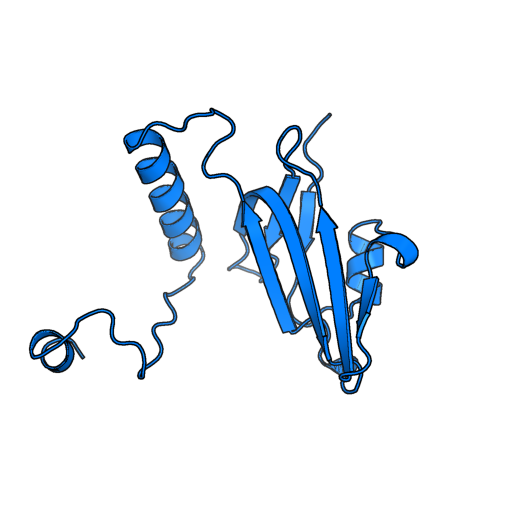 1
ATOM 992 O O . ALA A 1 125 ? 7.193 -14.968 14.145 1.00 70.50 125 ALA A O 1
ATOM 993 N N . PRO A 1 126 ? 8.422 -16.583 15.122 1.00 66.25 126 PRO A N 1
ATOM 994 C CA . PRO A 1 126 ? 7.395 -16.900 16.100 1.00 66.25 126 PRO A CA 1
ATOM 995 C C . PRO A 1 126 ? 7.105 -15.679 16.983 1.00 66.25 126 PRO A C 1
ATOM 997 O O . PRO A 1 126 ? 8.005 -15.013 17.493 1.00 66.25 126 PRO A O 1
ATOM 1000 N N . ARG A 1 127 ? 5.814 -15.383 17.175 1.00 69.06 127 ARG A N 1
ATOM 1001 C CA . ARG A 1 127 ? 5.350 -14.258 18.014 1.00 69.06 127 ARG A CA 1
ATOM 1002 C C . ARG A 1 127 ? 5.641 -14.455 19.500 1.00 69.06 127 ARG A C 1
ATOM 1004 O O . ARG A 1 127 ? 5.638 -13.492 20.261 1.00 69.06 127 ARG A O 1
ATOM 1011 N N . LEU A 1 128 ? 5.827 -15.707 19.899 1.00 69.31 128 LEU A N 1
ATOM 1012 C CA . LEU A 1 128 ? 6.191 -16.118 21.243 1.00 69.31 128 LEU A CA 1
ATOM 1013 C C . LEU A 1 128 ? 7.654 -16.551 21.211 1.00 69.31 128 LEU A C 1
ATOM 1015 O O . LEU A 1 128 ? 8.087 -17.192 20.257 1.00 69.31 128 LEU A O 1
ATOM 1019 N N . SER A 1 129 ? 8.412 -16.202 22.243 1.00 65.81 129 SER A N 1
ATOM 1020 C CA . SER A 1 129 ? 9.795 -16.643 22.409 1.00 65.81 129 SER A CA 1
ATOM 1021 C C . SER A 1 129 ? 9.890 -17.736 23.476 1.00 65.81 129 SER A C 1
ATOM 1023 O O . SER A 1 129 ? 8.997 -17.910 24.311 1.00 65.81 129 SER A O 1
ATOM 1025 N N . GLY A 1 130 ? 10.979 -18.506 23.440 1.00 68.00 130 GLY A N 1
ATOM 1026 C CA . GLY A 1 130 ? 11.239 -19.563 24.418 1.00 68.00 130 GLY A CA 1
ATOM 1027 C C . GLY A 1 130 ? 10.206 -20.695 24.384 1.00 68.00 130 GLY A C 1
ATOM 1028 O O . GLY A 1 130 ? 9.676 -21.043 23.333 1.00 68.00 130 GLY A O 1
ATOM 1029 N N . GLU A 1 131 ? 9.916 -21.285 25.545 1.00 72.69 131 GLU A N 1
ATOM 1030 C CA . GLU A 1 131 ? 9.025 -22.452 25.680 1.00 72.69 131 GLU A CA 1
ATOM 1031 C C . GLU A 1 131 ? 7.607 -22.200 25.135 1.00 72.69 131 GLU A C 1
ATOM 1033 O O . GLU A 1 131 ? 6.961 -23.106 24.607 1.00 72.69 131 GLU A O 1
ATOM 1038 N N . GLN A 1 132 ? 7.125 -20.956 25.215 1.00 74.12 132 GLN A N 1
ATOM 1039 C CA . GLN A 1 132 ? 5.795 -20.586 24.732 1.00 74.12 132 GLN A CA 1
ATOM 1040 C C . GLN A 1 132 ? 5.669 -20.715 23.209 1.00 74.12 132 GLN A C 1
ATOM 1042 O O . GLN A 1 132 ? 4.580 -2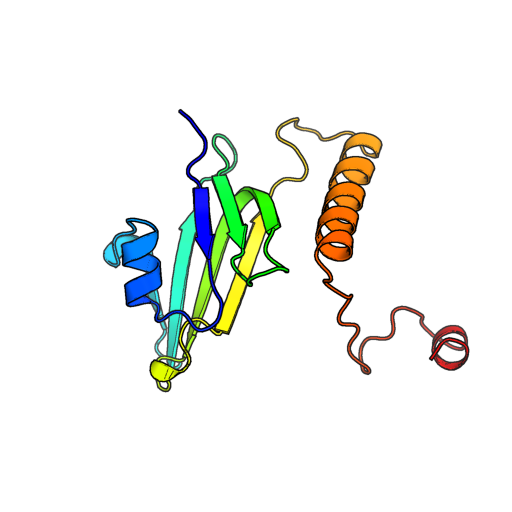1.014 22.726 1.00 74.12 132 GLN A O 1
ATOM 1047 N N . ALA A 1 133 ? 6.769 -20.561 22.464 1.00 70.44 133 ALA A N 1
ATOM 1048 C CA . ALA A 1 133 ? 6.782 -20.774 21.019 1.00 70.44 133 ALA A CA 1
ATOM 1049 C C . ALA A 1 133 ? 6.401 -22.217 20.657 1.00 70.44 133 ALA A C 1
ATOM 1051 O O . ALA A 1 133 ? 5.616 -22.429 19.744 1.00 70.44 133 ALA A O 1
ATOM 1052 N N . PHE A 1 134 ? 6.900 -23.204 21.408 1.00 62.50 134 PHE A N 1
ATOM 1053 C CA . PHE A 1 134 ? 6.681 -24.626 21.124 1.00 62.50 134 PHE A CA 1
ATOM 1054 C C . PHE A 1 134 ? 5.291 -25.132 21.534 1.00 62.50 134 PHE A C 1
ATOM 1056 O O . PHE A 1 134 ? 4.833 -26.142 21.011 1.00 62.50 134 PHE A O 1
ATOM 1063 N N . LYS A 1 135 ? 4.623 -24.458 22.481 1.00 64.75 135 LYS A N 1
ATOM 1064 C CA . LYS A 1 135 ? 3.312 -24.872 23.017 1.00 64.75 135 LYS A CA 1
ATOM 1065 C C . LYS A 1 135 ? 2.116 -24.455 22.165 1.00 64.75 135 LYS A C 1
ATOM 1067 O O . LYS A 1 135 ? 1.080 -25.105 22.245 1.00 64.75 135 LYS A O 1
ATOM 1072 N N . TYR A 1 136 ? 2.237 -23.360 21.421 1.00 63.16 136 TYR A N 1
ATOM 1073 C CA . TYR A 1 136 ? 1.135 -22.756 20.659 1.00 63.16 136 TYR A CA 1
ATOM 1074 C C . TYR A 1 136 ? 1.411 -22.724 19.153 1.00 63.16 136 TYR A C 1
ATOM 1076 O O . TYR A 1 136 ? 0.843 -21.895 18.440 1.00 63.16 136 TYR A O 1
ATOM 1084 N N . TYR A 1 137 ? 2.317 -23.598 18.713 1.00 55.34 137 TYR A N 1
ATOM 1085 C CA . TYR A 1 137 ? 2.584 -23.865 17.309 1.00 55.34 137 TYR A CA 1
ATOM 1086 C C . TYR A 1 137 ? 1.543 -24.820 16.724 1.00 55.34 137 TYR A C 1
ATOM 1088 O O . TYR A 1 137 ? 1.143 -25.761 17.449 1.00 55.34 137 TYR A O 1
#

Radius of gyration: 17.55 Å; chains: 1; bounding box: 34×44×43 Å

Organism: NCBI:txid652676

Secondary structure (DSSP, 8-state):
-PPPEEEE-TT--HHHHHHHTT--HHHHEEEETTTEEEEEEE--SSS-EEEEE--GGG-EEEEEEEEEEEEEETT-GGG-EEEEEEEE-S-SSSSPPHHHHHHHHHHHHHHHHHTT------TTS-SS-THHHHH--

Sequence (137 aa):
MPPSIMKIKLGEPGTQFLQRNHLDSRGNVDRQPAGLNFYEHRWGTAYPGTVYVENGAHSFEIQHVVSITGTENAEKLENGIYDFSIRALISQNRPTPHDEARIAFITLLQTLAQVGWKPAIPYDAPRLSGEQAFKYY

pLDDT: mean 89.11, std 11.39, range [36.41, 97.75]

=== Feature glossary ===
Legend for the data blocks above and below:

— What the protein is —

The amino-acid sequence is the protein's primary structure: the linear order of residues from the N-terminus to the C-terminus, written in one-letter code. Everything else here — the 3D coordinates, the secondary structure, the domain annotations — is ultimately a consequence of this string.

Database cross-references. InterPro integrates a dozen domain/family signature databases into unified entries with residue-range hits. GO terms attach function/process/location labels with evidence codes. CATH codes position the fold in a four-level structural taxonomy. Organism is the NCBI-taxonomy species name.

— Where its atoms are —

The mmCIF block holds the 3D Cartesian coordinates of each backbone atom (N, Cα, C, O) in ångströms. mmCIF is the PDB's canonical archive format — a tagged-loop text representation of the atomic model.

The six renders are orthographic views along the three Cartesian axes in both directions. Representation (cartoon, sticks, or surface) and color scheme (sequence-rainbow or by-chain) vary across proteins so the training set covers all the common visualization conventions.

— Local backbone conformation —

Secondary structure is the local, repeating backbone conformation. DSSP classifies it into eight states by reading the hydrogen-bond network: three helix types (H, G, I), two β types (E, B), two non-regular types (T, S), and unstructured coil (-).

SS3 is a coarse helix/strand/coil call (letters a/b/c) made by the P-SEA algorithm from inter-Cα distances and dihedrals. It is less detailed than DSSP but needs only Cα positions.

Backbone dihedral angles. Every residue except chain termini has a φ (preceding-C → N → Cα → C) and a ψ (N → Cα → C → next-N). They are reported in degrees following the IUPAC sign convention. Secondary structure is essentially a statement about which (φ, ψ) basin each residue occupies.

— Global shape and packing —

The geometric summary reports three shape descriptors. Rg (radius of gyration) measures how spread out the Cα atoms are about their centre of mass; compact globular proteins have small Rg, elongated or unfolded ones large. Cα contacts (<8 Å, |i−j|>4) count long-range residue pairs in spatial proximity — high for tightly packed folds, near zero for rods or random coil. The bounding-box extents give the protein's footprint along x, y, z in Å.

Solvent accessibility: the surface area of each residue that a 1.4 Å water probe can touch, in Å². When only backbone atoms are present the absolute values are lower than full-atom SASA (side chains contribute most of the area) and are flagged as backbone-only.

Plot images: a contact map (which residues are close in 3D, as an N×N binary image), a Ramachandran scatter (backbone torsion angles, revealing secondary-structure composition at a glance), and — for AlphaFold structures — a PAE heatmap (pairwise prediction confidence).

— Structural neighborhood —

Foldseek's 3Di representation compresses backbone geometry into a per-residue letter drawn from a learned twenty-state alphabet. It captures the tertiary interaction pattern around each residue — which residues are packed against it in space, regardless of where they are in sequence.

Structural nearest neighbors (via Foldseek easy-search vs the PDB). Reported per hit: target PDB id, E-value, and alignment TM-score. A TM-score above ~0.5 is the conventional threshold for 'same fold'.

— Confidence and disorder —

pLDDT (predicted Local Distance Difference Test) is AlphaFold's per-residue confidence score, ranging from 0 to 100. Values above 90 indicate high confidence (typically well-packed cores); 70–90 is confident; 50–70 low confidence; below 50 usually means the region is disordered or the prediction is unreliable there. AlphaFold stores pLDDT in the mmCIF B-factor column.

For experimental (PDB) structures, the B-factor (temperature factor) quantifies the positional spread of each atom in the crystal — a combination of thermal vibration and static disorder — in units of Å². High B-factors mark flexible loops or poorly resolved regions; low B-factors mark the rigid, well-ordered core.

Predicted Aligned Error (PAE) is an AlphaFold confidence matrix: entry (i, j) is the expected error in the position of residue j, in ångströms, when the prediction is superimposed on the true structure at residue i. Low PAE within a block of residues means that block is internally rigid and well-predicted; high PAE between two blocks means their relative placement is uncertain even if each block individually is confident.